Protein AF-A0A146KVG3-F1 (afdb_monomer_lite)

Organism: Lygus hesperus (NCBI:txid30085)

InterPro domains:
  IPR021610 Protein of unknown function DUF3228 [PF11539] (5-171)
  IPR021610 Protein of unknown function DUF3228 [PTHR38666] (4-171)

Structure (mmCIF, N/CA/C/O backbone):
data_AF-A0A146KVG3-F1
#
_entry.id   AF-A0A146KVG3-F1
#
loop_
_atom_site.group_PDB
_atom_site.id
_atom_site.type_symbol
_atom_site.label_atom_id
_atom_site.label_alt_id
_atom_site.label_comp_id
_atom_site.label_asym_id
_atom_site.label_entity_id
_atom_site.label_seq_id
_atom_site.pdbx_PDB_ins_code
_atom_site.Cartn_x
_atom_site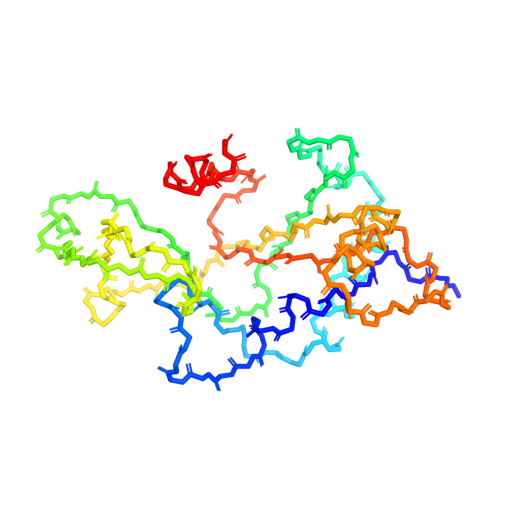.Cartn_y
_atom_site.Cartn_z
_atom_site.occupancy
_atom_site.B_iso_or_equiv
_atom_site.auth_seq_id
_atom_site.auth_comp_id
_atom_site.auth_asym_id
_atom_site.auth_atom_id
_atom_site.pdbx_PDB_model_num
ATOM 1 N N . LYS A 1 1 ? 21.228 -9.180 -10.892 1.00 71.69 1 LYS A N 1
ATOM 2 C CA . LYS A 1 1 ? 19.857 -9.650 -11.202 1.00 71.69 1 LYS A CA 1
ATOM 3 C C . LYS A 1 1 ? 18.969 -8.416 -11.196 1.00 71.69 1 LYS A C 1
ATOM 5 O O . LYS A 1 1 ? 19.126 -7.622 -10.279 1.00 71.69 1 LYS A O 1
ATOM 10 N N . ILE A 1 2 ? 18.165 -8.191 -12.234 1.00 77.75 2 ILE A N 1
ATOM 11 C CA . ILE A 1 2 ? 17.240 -7.046 -12.268 1.00 77.75 2 ILE A CA 1
ATOM 12 C C . ILE A 1 2 ? 16.138 -7.327 -11.232 1.00 77.75 2 ILE A C 1
ATOM 14 O O . ILE A 1 2 ? 15.622 -8.450 -11.240 1.00 77.75 2 ILE A O 1
ATOM 18 N N . PRO A 1 3 ? 15.821 -6.390 -10.317 1.00 88.31 3 PRO A N 1
ATOM 19 C CA . PRO A 1 3 ? 14.732 -6.582 -9.365 1.00 88.31 3 PRO A CA 1
ATOM 20 C C . PRO A 1 3 ? 13.396 -6.689 -10.106 1.00 88.31 3 PRO A C 1
ATOM 22 O O . PRO A 1 3 ? 13.203 -6.085 -11.161 1.00 88.31 3 PRO A O 1
ATOM 25 N N . MET A 1 4 ? 12.470 -7.476 -9.562 1.00 93.69 4 MET A N 1
ATOM 26 C CA . MET A 1 4 ? 11.159 -7.667 -10.184 1.00 93.69 4 MET A CA 1
ATOM 27 C C . MET A 1 4 ? 10.273 -6.431 -10.000 1.00 93.69 4 MET A C 1
ATOM 29 O O . MET A 1 4 ? 9.474 -6.106 -10.878 1.00 93.69 4 MET A O 1
ATOM 33 N N . LEU A 1 5 ? 10.423 -5.758 -8.859 1.00 96.81 5 LEU A N 1
ATOM 34 C CA . LEU A 1 5 ? 9.627 -4.607 -8.471 1.00 96.81 5 LEU A CA 1
ATOM 35 C C . LEU A 1 5 ? 10.495 -3.352 -8.371 1.00 96.81 5 LEU A C 1
ATOM 37 O O . LEU A 1 5 ? 11.592 -3.397 -7.806 1.00 96.81 5 LEU A O 1
ATOM 41 N N . ALA A 1 6 ? 9.950 -2.234 -8.835 1.00 96.38 6 ALA A N 1
ATOM 42 C CA . ALA A 1 6 ? 10.376 -0.878 -8.501 1.00 96.38 6 ALA A CA 1
ATOM 43 C C . ALA A 1 6 ? 9.265 -0.146 -7.735 1.00 96.38 6 ALA A C 1
ATOM 45 O O . ALA A 1 6 ? 8.156 -0.661 -7.589 1.00 96.38 6 ALA A O 1
ATOM 46 N N . LEU A 1 7 ? 9.561 1.052 -7.238 1.00 94.44 7 LEU A N 1
ATOM 47 C CA . LEU A 1 7 ? 8.601 1.900 -6.542 1.00 94.44 7 LEU A CA 1
ATOM 48 C C . LEU A 1 7 ? 8.358 3.158 -7.372 1.00 94.44 7 LEU A C 1
ATOM 50 O O . LEU A 1 7 ? 9.308 3.861 -7.706 1.00 94.44 7 LEU A O 1
ATOM 54 N N . ASP A 1 8 ? 7.100 3.431 -7.705 1.00 91.81 8 ASP A N 1
ATOM 55 C CA . ASP A 1 8 ? 6.743 4.667 -8.391 1.00 91.81 8 ASP A CA 1
ATOM 56 C C . ASP A 1 8 ? 6.725 5.856 -7.418 1.00 91.81 8 ASP A C 1
ATOM 58 O O . ASP A 1 8 ? 6.369 5.721 -6.241 1.00 91.81 8 ASP A O 1
ATOM 62 N N . ALA A 1 9 ? 7.079 7.042 -7.920 1.00 86.56 9 ALA A N 1
ATOM 63 C CA . ALA A 1 9 ? 7.117 8.269 -7.129 1.00 86.56 9 ALA A CA 1
ATOM 64 C C . ALA A 1 9 ? 5.754 8.594 -6.490 1.00 86.56 9 ALA A C 1
ATOM 66 O O . ALA A 1 9 ? 5.694 9.104 -5.370 1.00 86.56 9 ALA A O 1
ATOM 67 N N . PHE A 1 10 ? 4.648 8.233 -7.147 1.00 81.94 10 PHE A N 1
ATOM 68 C CA . PHE A 1 10 ? 3.295 8.391 -6.618 1.00 81.94 10 PHE A CA 1
ATOM 69 C C . PHE A 1 10 ? 3.066 7.593 -5.332 1.00 81.94 10 PHE A C 1
ATOM 71 O O . PHE A 1 10 ? 2.300 8.029 -4.467 1.00 81.94 10 PHE A O 1
ATOM 78 N N . CYS A 1 11 ? 3.743 6.453 -5.173 1.00 88.06 11 CYS A N 1
ATOM 79 C CA . CYS A 1 11 ? 3.644 5.621 -3.982 1.00 88.06 11 CYS A CA 1
ATOM 80 C C . CYS A 1 11 ? 4.457 6.184 -2.802 1.00 88.06 11 CYS A C 1
ATOM 82 O O . CYS A 1 11 ? 4.122 5.898 -1.651 1.00 88.06 11 CYS A O 1
ATOM 84 N N . LEU A 1 12 ? 5.471 7.030 -3.047 1.00 86.94 12 LEU A N 1
ATOM 85 C CA . LEU A 1 12 ? 6.357 7.577 -2.003 1.00 86.94 12 LEU A CA 1
ATOM 86 C C . LEU A 1 12 ? 5.611 8.350 -0.918 1.00 86.94 12 LEU A C 1
ATOM 88 O O . LEU A 1 12 ? 6.010 8.325 0.248 1.00 86.94 12 LEU A O 1
ATOM 92 N N . ARG A 1 13 ? 4.480 8.969 -1.271 1.00 81.12 13 ARG A N 1
ATOM 93 C CA . ARG A 1 13 ? 3.619 9.638 -0.292 1.00 81.12 13 ARG A CA 1
ATOM 94 C C . ARG A 1 13 ? 3.238 8.709 0.862 1.00 81.12 13 ARG A C 1
ATOM 96 O O . ARG A 1 13 ? 3.137 9.195 1.975 1.00 81.12 13 ARG A O 1
ATOM 103 N N . GLN A 1 14 ? 3.060 7.397 0.621 1.00 86.44 14 GLN A N 1
ATOM 104 C CA . GLN A 1 14 ? 2.663 6.379 1.622 1.00 86.44 14 GLN A CA 1
ATOM 105 C C . GLN A 1 14 ? 3.745 6.077 2.672 1.00 86.44 14 GLN A C 1
ATOM 107 O O . GLN A 1 14 ? 3.505 5.367 3.649 1.00 86.44 14 GLN A O 1
ATOM 112 N N . PHE A 1 15 ? 4.927 6.666 2.499 1.00 85.25 15 PHE A N 1
ATOM 113 C CA . PHE A 1 15 ? 6.070 6.547 3.397 1.00 85.25 15 PHE A CA 1
ATOM 114 C C . PHE A 1 15 ? 6.423 7.872 4.074 1.00 85.25 15 PHE A C 1
ATOM 116 O O . PHE A 1 15 ? 7.420 7.950 4.786 1.00 85.25 15 PHE A O 1
ATOM 123 N N . THR A 1 16 ? 5.628 8.925 3.871 1.00 77.00 16 THR A N 1
ATOM 124 C CA . THR A 1 16 ? 5.851 10.224 4.510 1.00 77.00 16 THR A CA 1
ATOM 125 C C . THR A 1 16 ? 4.813 10.437 5.604 1.00 77.00 16 THR A C 1
ATOM 127 O O . THR A 1 16 ? 3.616 10.473 5.338 1.00 77.00 16 THR A O 1
ATOM 130 N N . ALA A 1 17 ? 5.261 10.598 6.849 1.00 64.44 17 ALA A N 1
ATOM 131 C CA . ALA A 1 17 ? 4.381 11.069 7.909 1.00 64.44 17 ALA A CA 1
ATOM 132 C C . ALA A 1 17 ? 4.075 12.549 7.642 1.00 64.44 17 ALA A C 1
ATOM 134 O O . ALA A 1 17 ? 4.980 13.381 7.671 1.00 64.44 17 ALA A O 1
ATOM 135 N N . SER A 1 18 ? 2.823 12.883 7.342 1.00 58.69 18 SER A N 1
ATOM 136 C CA . SER A 1 18 ? 2.401 14.277 7.223 1.00 58.69 18 SER A CA 1
ATOM 137 C C . SER A 1 18 ? 1.010 14.472 7.805 1.00 58.69 18 SER A C 1
ATOM 139 O O . SER A 1 18 ? 0.087 13.710 7.521 1.00 58.69 18 SER A O 1
ATOM 141 N N . GLU A 1 19 ? 0.869 15.541 8.588 1.00 49.41 19 GLU A N 1
ATOM 142 C CA . GLU A 1 19 ? -0.399 16.006 9.157 1.00 49.41 19 GLU A CA 1
ATOM 143 C C . GLU A 1 19 ? -1.373 16.530 8.084 1.00 49.41 19 GLU A C 1
ATOM 145 O O . GLU A 1 19 ? -2.565 16.663 8.348 1.00 49.41 19 GLU A O 1
ATOM 150 N N . SER A 1 20 ? -0.884 16.815 6.869 1.00 51.25 20 SER A N 1
ATOM 151 C CA . SER A 1 20 ? -1.671 17.352 5.750 1.00 51.25 20 SER A CA 1
ATOM 152 C C . SER A 1 20 ? -2.171 16.300 4.755 1.00 51.25 20 SER A C 1
ATOM 154 O O . SER A 1 20 ? -2.791 16.656 3.752 1.00 51.25 20 SER A O 1
ATOM 156 N N . LEU A 1 21 ? -1.897 15.012 4.986 1.00 52.78 21 LEU A N 1
ATOM 157 C CA . LEU A 1 21 ? -2.350 13.959 4.078 1.00 52.78 21 LEU A CA 1
ATOM 158 C C . LEU A 1 21 ? -3.848 13.663 4.284 1.00 52.78 21 LEU A C 1
ATOM 160 O O . LEU A 1 21 ? -4.335 13.721 5.415 1.00 52.78 21 LEU A O 1
ATOM 164 N N . PRO A 1 22 ? -4.599 13.331 3.213 1.00 53.41 22 PRO A N 1
ATOM 165 C CA . PRO A 1 22 ? -6.009 12.956 3.324 1.00 53.41 22 PRO A CA 1
ATOM 166 C C . PRO A 1 22 ? -6.203 11.816 4.329 1.00 53.41 22 PRO A C 1
ATOM 168 O O . PRO A 1 22 ? -5.340 10.948 4.452 1.00 53.41 22 PRO A O 1
ATOM 171 N N . GLN A 1 23 ? -7.362 11.743 4.989 1.00 49.47 23 GLN A N 1
ATOM 172 C CA . GLN A 1 23 ? -7.638 10.729 6.031 1.00 49.47 23 GLN A CA 1
ATOM 173 C C . GLN A 1 23 ? -7.518 9.268 5.555 1.00 49.47 23 GLN A C 1
ATOM 175 O O . GLN A 1 23 ? -7.431 8.356 6.369 1.00 49.47 23 GLN A O 1
ATOM 180 N N . HIS A 1 24 ? -7.477 9.040 4.243 1.00 56.00 24 HIS A N 1
ATOM 181 C CA . HIS A 1 24 ? -7.272 7.732 3.616 1.00 56.00 24 HIS A CA 1
ATOM 182 C C . HIS A 1 24 ? -5.795 7.315 3.515 1.00 56.00 24 HIS A C 1
ATOM 184 O O . HIS A 1 24 ? -5.465 6.353 2.823 1.00 56.00 24 HIS A O 1
ATOM 190 N N . HIS A 1 25 ? -4.890 8.061 4.143 1.00 63.03 25 HIS A N 1
ATOM 191 C CA . HIS A 1 25 ? -3.464 7.821 4.060 1.00 63.03 25 HIS A CA 1
ATOM 192 C C . HIS A 1 25 ? -2.976 6.845 5.135 1.00 63.03 25 HIS A C 1
ATOM 194 O O . HIS A 1 25 ? -3.047 7.131 6.328 1.00 63.03 25 HIS A O 1
ATOM 200 N N . THR A 1 26 ? -2.422 5.706 4.720 1.00 68.19 26 THR A N 1
ATOM 201 C CA . THR A 1 26 ? -1.718 4.788 5.624 1.00 68.19 26 THR A CA 1
ATOM 202 C C . THR A 1 26 ? -0.225 5.074 5.576 1.00 68.19 26 THR A C 1
ATOM 204 O O . THR A 1 26 ? 0.407 4.836 4.549 1.00 68.19 26 THR A O 1
ATOM 207 N N . TYR A 1 27 ? 0.331 5.551 6.690 1.00 73.88 27 TYR A N 1
ATOM 208 C CA . TYR A 1 27 ? 1.776 5.595 6.895 1.00 73.88 27 TYR A CA 1
ATOM 209 C C . TYR A 1 27 ? 2.261 4.218 7.354 1.00 73.88 27 TYR A C 1
ATOM 211 O O . TYR A 1 27 ? 1.810 3.70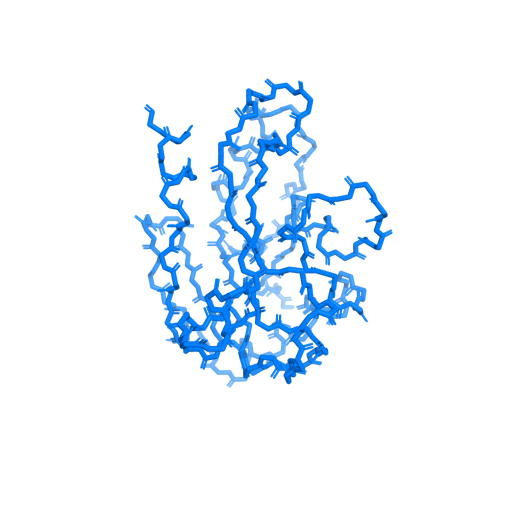8 8.380 1.00 73.88 27 TYR A O 1
ATOM 219 N N . PHE A 1 28 ? 3.179 3.613 6.601 1.00 79.44 28 PHE A N 1
ATOM 220 C CA . PHE A 1 28 ? 3.629 2.242 6.869 1.00 79.44 28 PHE A CA 1
ATOM 221 C C . PHE A 1 28 ? 4.755 2.130 7.903 1.00 79.44 28 PHE A C 1
ATOM 223 O O . PHE A 1 28 ? 5.045 1.021 8.344 1.00 79.44 28 PHE A O 1
ATOM 230 N N . GLY A 1 29 ? 5.390 3.234 8.315 1.00 78.75 29 GLY A N 1
ATOM 231 C CA . GLY A 1 29 ? 6.505 3.180 9.274 1.00 78.75 29 GLY A CA 1
ATOM 232 C C . GLY A 1 29 ? 7.766 2.504 8.725 1.00 78.75 29 GLY A C 1
ATOM 233 O O . GLY A 1 29 ? 8.575 2.002 9.498 1.00 78.75 29 GLY A O 1
ATOM 234 N N . TYR A 1 30 ? 7.913 2.464 7.400 1.00 86.31 30 TYR A N 1
ATOM 235 C CA . TYR A 1 30 ? 9.040 1.871 6.683 1.00 86.31 30 TYR A CA 1
ATOM 236 C C . TYR A 1 30 ? 9.736 2.927 5.824 1.00 86.31 30 TYR A C 1
ATOM 238 O O . TYR A 1 30 ? 9.109 3.902 5.409 1.00 86.31 30 TYR A O 1
ATOM 246 N N . THR A 1 31 ? 11.019 2.717 5.523 1.00 90.94 31 THR A N 1
ATOM 247 C CA . THR A 1 31 ? 11.665 3.440 4.421 1.00 90.94 31 THR A CA 1
ATOM 248 C C . THR A 1 31 ? 11.152 2.870 3.090 1.00 90.94 31 THR A C 1
ATOM 250 O O . THR A 1 31 ? 10.875 1.663 3.012 1.00 90.94 31 THR A O 1
ATOM 253 N N . PRO A 1 32 ? 11.008 3.698 2.039 1.00 92.12 32 PRO A N 1
ATOM 254 C CA . PRO A 1 32 ? 10.684 3.218 0.696 1.00 92.12 32 PRO A CA 1
ATOM 255 C C . PRO A 1 32 ? 11.595 2.068 0.239 1.00 92.12 32 PRO A C 1
ATOM 257 O O . PRO A 1 32 ? 11.128 1.076 -0.324 1.00 92.12 32 PRO A O 1
ATOM 260 N N . GLU A 1 33 ? 12.890 2.169 0.540 1.00 93.44 33 GLU A N 1
ATOM 261 C CA . GLU A 1 33 ? 13.920 1.208 0.158 1.00 93.44 33 GLU A CA 1
ATOM 262 C C . GLU A 1 33 ? 13.752 -0.134 0.881 1.00 93.44 33 GLU A C 1
ATOM 264 O O . GLU A 1 33 ? 13.781 -1.188 0.238 1.00 93.44 33 GLU A O 1
ATOM 269 N N . ASP A 1 34 ? 13.532 -0.126 2.201 1.00 94.38 34 ASP A N 1
ATOM 270 C CA . ASP A 1 34 ? 13.334 -1.361 2.967 1.00 94.38 34 ASP A CA 1
ATOM 271 C C . ASP A 1 34 ? 12.021 -2.053 2.613 1.00 94.38 34 ASP A C 1
ATOM 273 O O . ASP A 1 34 ? 11.974 -3.284 2.531 1.00 94.38 34 ASP A O 1
ATOM 277 N N . PHE A 1 35 ? 10.963 -1.278 2.366 1.00 95.50 35 PHE A N 1
ATOM 278 C CA . PHE A 1 35 ? 9.686 -1.821 1.919 1.00 95.50 35 PHE A CA 1
ATOM 279 C C . PHE A 1 35 ? 9.818 -2.496 0.550 1.00 95.50 35 PHE A C 1
ATOM 281 O O . PHE A 1 35 ? 9.385 -3.639 0.370 1.00 95.50 35 PHE A O 1
ATOM 288 N N . LEU A 1 36 ? 10.465 -1.822 -0.407 1.00 96.00 36 LEU A N 1
ATOM 289 C CA . LEU A 1 36 ? 10.702 -2.362 -1.743 1.00 96.00 36 LEU A CA 1
ATOM 290 C C . LEU A 1 36 ? 11.576 -3.620 -1.697 1.00 96.00 36 LEU A C 1
ATOM 292 O O . LEU A 1 36 ? 11.307 -4.589 -2.413 1.00 96.00 36 LEU A O 1
ATOM 296 N N . ARG A 1 37 ? 12.602 -3.631 -0.839 1.00 95.88 37 ARG A N 1
ATOM 297 C CA . ARG A 1 37 ? 13.447 -4.807 -0.613 1.00 95.88 37 ARG A CA 1
ATOM 298 C C . ARG A 1 37 ? 12.628 -5.985 -0.090 1.00 95.88 37 ARG A C 1
ATOM 300 O O . ARG A 1 37 ? 12.733 -7.069 -0.653 1.00 95.88 37 ARG A O 1
ATOM 307 N N . LYS A 1 38 ? 11.770 -5.779 0.916 1.00 96.44 38 LYS A N 1
ATOM 308 C CA . LYS A 1 38 ? 10.891 -6.829 1.464 1.00 96.44 38 LYS A CA 1
ATOM 309 C C . LYS A 1 38 ? 9.920 -7.394 0.430 1.00 96.44 38 LYS A C 1
ATOM 311 O O . LYS A 1 38 ? 9.741 -8.608 0.361 1.00 96.44 38 LYS A O 1
ATOM 316 N N . CYS A 1 39 ? 9.341 -6.538 -0.408 1.00 96.69 39 CYS A N 1
ATOM 317 C CA . CYS A 1 39 ? 8.464 -6.989 -1.487 1.00 96.69 39 CYS A CA 1
ATOM 318 C C . CYS A 1 39 ? 9.232 -7.811 -2.535 1.00 96.69 39 CYS A C 1
ATOM 320 O O . CYS A 1 39 ? 8.749 -8.855 -2.964 1.00 96.69 39 CYS A O 1
ATOM 322 N N . ASN A 1 40 ? 10.439 -7.384 -2.924 1.00 97.00 40 ASN A N 1
ATOM 323 C CA . ASN A 1 40 ? 11.275 -8.154 -3.847 1.00 97.00 40 ASN A CA 1
ATOM 324 C C . ASN A 1 40 ? 11.708 -9.503 -3.245 1.00 97.00 40 ASN A C 1
ATOM 326 O O . ASN A 1 40 ? 11.588 -10.509 -3.936 1.00 97.00 40 ASN A O 1
ATOM 330 N N . GLU A 1 41 ? 12.132 -9.549 -1.974 1.00 96.38 41 GLU A N 1
ATOM 331 C CA . GLU A 1 41 ? 12.443 -10.800 -1.251 1.00 96.38 41 GLU A CA 1
ATOM 332 C C . GLU A 1 41 ? 11.266 -11.789 -1.332 1.00 96.38 41 GLU A C 1
ATOM 334 O O . GLU A 1 41 ? 11.450 -12.953 -1.688 1.00 96.38 41 GLU A O 1
ATOM 339 N N . TYR A 1 42 ? 10.042 -11.307 -1.093 1.00 96.94 42 TYR A N 1
ATOM 340 C CA . TYR A 1 42 ? 8.835 -12.131 -1.155 1.00 96.94 42 TYR A CA 1
ATOM 341 C C . TYR A 1 42 ? 8.563 -12.690 -2.561 1.00 96.94 42 TYR A C 1
ATOM 343 O O . TYR A 1 42 ? 8.245 -13.873 -2.711 1.00 96.94 42 TYR A O 1
ATOM 351 N N . VAL A 1 43 ? 8.719 -11.870 -3.609 1.00 96.38 43 VAL A N 1
ATOM 352 C CA . VAL A 1 43 ? 8.539 -12.328 -4.998 1.00 96.38 43 VAL A CA 1
ATOM 353 C C . VAL A 1 43 ? 9.641 -13.302 -5.423 1.00 96.38 43 VAL A C 1
ATOM 355 O O . VAL A 1 43 ? 9.378 -14.228 -6.188 1.00 96.38 43 VAL A O 1
ATOM 358 N N . GLU A 1 44 ? 10.871 -13.135 -4.938 1.00 95.38 44 GLU A N 1
ATOM 359 C CA . GLU A 1 44 ? 11.955 -14.081 -5.211 1.00 95.38 44 GLU A CA 1
ATOM 360 C C . GLU A 1 44 ? 11.706 -15.454 -4.583 1.00 95.38 44 GLU A C 1
ATOM 362 O O . GLU A 1 44 ? 11.997 -16.466 -5.220 1.00 95.38 44 GLU A O 1
ATOM 367 N N . GLU A 1 45 ? 11.137 -15.488 -3.378 1.00 96.31 45 GLU A N 1
ATOM 368 C CA . GLU A 1 45 ? 10.789 -16.720 -2.666 1.00 96.31 45 GLU A CA 1
ATOM 369 C C . GLU A 1 45 ? 9.624 -17.477 -3.329 1.00 96.31 45 GLU A C 1
ATOM 371 O O . GLU A 1 45 ? 9.679 -18.698 -3.471 1.00 96.31 45 GLU A O 1
ATOM 376 N N . HIS A 1 46 ? 8.587 -16.765 -3.779 1.00 95.75 46 HIS A N 1
ATOM 377 C CA . HIS A 1 46 ? 7.341 -17.375 -4.274 1.00 95.75 46 HIS A CA 1
ATOM 378 C C . HIS A 1 46 ? 7.245 -17.445 -5.812 1.00 95.75 46 HIS A C 1
ATOM 380 O O . HIS A 1 46 ? 6.352 -18.092 -6.375 1.00 95.75 46 HIS A O 1
ATOM 386 N N . GLY A 1 47 ? 8.161 -16.777 -6.518 1.00 94.06 47 GLY A N 1
ATOM 387 C CA . GLY A 1 47 ? 8.145 -16.633 -7.971 1.00 94.06 47 GLY A CA 1
ATOM 388 C C . GLY A 1 47 ? 7.003 -15.748 -8.482 1.00 94.06 47 GLY A C 1
ATOM 389 O O . GLY A 1 47 ? 6.216 -15.189 -7.729 1.00 94.06 47 GLY A O 1
ATOM 390 N N . THR A 1 48 ? 6.859 -15.635 -9.804 1.00 91.12 48 THR A N 1
ATOM 391 C CA . THR A 1 48 ? 5.849 -14.759 -10.435 1.00 91.12 48 THR A CA 1
ATOM 392 C C . THR A 1 48 ? 4.423 -15.327 -10.428 1.00 91.12 48 THR A C 1
ATOM 394 O O . THR A 1 48 ? 3.499 -14.691 -10.931 1.00 91.12 48 THR A O 1
ATOM 397 N N . SER A 1 49 ? 4.212 -16.510 -9.845 1.00 93.50 49 SER A N 1
ATOM 398 C CA . SER A 1 49 ? 2.894 -17.158 -9.765 1.00 93.50 49 SER A CA 1
ATOM 399 C C . SER A 1 49 ? 1.908 -16.437 -8.830 1.00 93.50 49 SER A C 1
ATOM 401 O O . SER A 1 49 ? 0.694 -16.609 -8.958 1.00 93.50 49 SER A O 1
ATOM 403 N N . ILE A 1 50 ? 2.425 -15.601 -7.922 1.00 95.75 50 ILE A N 1
ATOM 404 C CA . ILE A 1 50 ? 1.636 -14.799 -6.977 1.00 95.75 50 ILE A CA 1
ATOM 405 C C . ILE A 1 50 ? 1.051 -13.526 -7.600 1.00 95.75 50 ILE A C 1
ATOM 407 O O . ILE A 1 50 ? 0.205 -12.890 -6.976 1.00 95.75 50 ILE A O 1
ATOM 411 N N . LEU A 1 51 ? 1.468 -13.153 -8.817 1.00 95.94 51 LEU A N 1
ATOM 412 C CA . LEU A 1 51 ? 0.899 -12.004 -9.517 1.00 95.94 51 LEU A CA 1
ATOM 413 C C . LEU A 1 51 ? -0.552 -12.310 -9.897 1.00 95.94 51 LEU A C 1
ATOM 415 O O . LEU A 1 51 ? -0.834 -13.185 -10.719 1.00 95.94 51 LEU A O 1
ATOM 419 N N . ARG A 1 52 ? -1.485 -11.554 -9.323 1.00 97.25 52 ARG A N 1
ATOM 420 C CA . ARG A 1 52 ? -2.909 -11.611 -9.657 1.00 97.25 52 ARG A CA 1
ATOM 421 C C . ARG A 1 52 ? -3.255 -10.553 -10.707 1.00 97.25 52 ARG A C 1
ATOM 423 O O . ARG A 1 52 ? -2.641 -9.484 -10.714 1.00 97.25 52 ARG A O 1
ATOM 430 N N . PRO A 1 53 ? -4.191 -10.834 -11.632 1.00 95.75 53 PRO A N 1
ATOM 431 C CA . PRO A 1 53 ? -4.689 -9.818 -12.554 1.00 95.75 53 PRO A CA 1
ATOM 432 C C . PRO A 1 53 ? -5.404 -8.707 -11.778 1.00 95.75 53 PRO A C 1
ATOM 434 O O . PRO A 1 53 ? -6.189 -9.014 -10.889 1.00 95.75 53 PRO A O 1
ATOM 437 N N . GLY A 1 54 ? -5.127 -7.449 -12.119 1.00 92.81 54 GLY A N 1
ATOM 438 C CA . GLY A 1 54 ? -5.940 -6.310 -11.699 1.00 92.81 54 GLY A CA 1
ATOM 439 C C . GLY A 1 54 ? -6.961 -5.926 -12.769 1.00 92.81 54 GLY A C 1
ATOM 440 O O . GLY A 1 54 ? -7.229 -6.680 -13.709 1.00 92.81 54 GLY A O 1
ATOM 441 N N . TYR A 1 55 ? -7.489 -4.709 -12.662 1.00 89.44 55 TYR A N 1
ATOM 442 C CA . TYR A 1 55 ? -8.572 -4.208 -13.517 1.00 89.44 55 TYR A CA 1
ATOM 443 C C . TYR A 1 55 ? -8.215 -4.031 -15.011 1.00 89.44 55 TYR A C 1
ATOM 445 O O . TYR A 1 55 ? -9.107 -3.859 -15.842 1.00 89.44 55 TYR A O 1
ATOM 453 N N . ALA A 1 56 ? -6.928 -4.051 -15.371 1.00 90.31 56 ALA A N 1
ATOM 454 C CA . ALA A 1 56 ? -6.428 -3.868 -16.735 1.00 90.31 56 ALA A CA 1
ATOM 455 C C . ALA A 1 56 ? -5.189 -4.749 -16.995 1.00 90.31 56 ALA A C 1
ATOM 457 O O . ALA A 1 56 ? -4.529 -5.164 -16.041 1.00 90.31 56 ALA A O 1
ATOM 458 N N . PRO A 1 57 ? -4.803 -5.020 -18.262 1.00 95.25 57 PRO A N 1
ATOM 459 C CA . PRO A 1 57 ? -3.628 -5.845 -18.570 1.00 95.25 57 PRO A CA 1
ATOM 460 C C . PRO A 1 57 ? -2.318 -5.341 -17.948 1.00 95.25 57 PRO A C 1
ATOM 462 O O . PRO A 1 57 ? -1.469 -6.152 -17.573 1.00 95.25 57 PRO A O 1
ATOM 465 N N . PHE A 1 58 ? -2.183 -4.018 -17.812 1.00 95.19 58 PHE A N 1
ATOM 466 C CA . PHE A 1 58 ? -1.035 -3.351 -17.199 1.00 95.19 58 PHE A CA 1
ATOM 467 C C . PHE A 1 58 ? -1.092 -3.303 -15.668 1.00 95.19 58 PHE A C 1
ATOM 469 O O . PHE A 1 58 ? -0.145 -2.810 -15.070 1.00 95.19 58 PHE A O 1
ATOM 476 N N . CYS A 1 59 ? -2.176 -3.761 -15.033 1.00 96.31 59 CYS A N 1
ATOM 477 C CA . CYS A 1 59 ? -2.376 -3.712 -13.587 1.00 96.31 59 CYS A CA 1
ATOM 478 C C . CYS A 1 59 ? -2.311 -5.126 -12.993 1.00 96.31 59 CYS A C 1
ATOM 480 O O . CYS A 1 59 ? -2.959 -6.060 -13.485 1.00 96.31 59 CYS A O 1
ATOM 482 N N . LYS A 1 60 ? -1.508 -5.297 -11.941 1.00 97.25 60 LYS A N 1
ATOM 483 C CA . LYS A 1 60 ? -1.355 -6.544 -11.185 1.00 97.25 60 LYS A CA 1
ATOM 484 C C . LYS A 1 60 ? -1.391 -6.274 -9.691 1.00 97.25 60 LYS A C 1
ATOM 486 O O . LYS A 1 60 ? -1.160 -5.157 -9.250 1.00 97.25 60 LYS A O 1
ATOM 491 N N . HIS A 1 61 ? -1.624 -7.335 -8.934 1.00 98.00 61 HIS A N 1
ATOM 492 C CA . HIS A 1 61 ? -1.571 -7.317 -7.479 1.00 98.00 61 HIS A CA 1
ATOM 493 C C . HIS A 1 61 ? -0.639 -8.417 -6.986 1.00 98.00 61 HIS A C 1
ATOM 495 O O . HIS A 1 61 ? -0.610 -9.511 -7.560 1.00 98.00 61 HIS A O 1
ATOM 501 N N . ILE A 1 62 ? 0.088 -8.148 -5.907 1.00 97.81 62 ILE A N 1
ATOM 502 C CA . ILE A 1 62 ? 0.644 -9.193 -5.045 1.00 97.81 62 ILE A CA 1
ATOM 503 C C . ILE A 1 62 ? 0.122 -8.967 -3.629 1.00 97.81 62 ILE A C 1
ATOM 505 O O . ILE A 1 62 ? 0.088 -7.837 -3.149 1.00 97.81 62 ILE A O 1
ATOM 509 N N . PHE A 1 63 ? -0.283 -10.047 -2.970 1.00 97.94 63 PHE A N 1
ATOM 510 C CA . PHE A 1 63 ? -0.752 -10.017 -1.588 1.00 97.94 63 PHE A CA 1
ATOM 511 C C . PHE A 1 63 ? 0.349 -10.603 -0.721 1.00 97.94 63 PHE A C 1
ATOM 513 O O . PHE A 1 63 ? 0.700 -11.772 -0.875 1.00 97.94 63 PHE A O 1
ATOM 520 N N . VAL A 1 64 ? 0.927 -9.780 0.147 1.00 97.00 64 VAL A N 1
ATOM 521 C CA . VAL A 1 64 ? 2.024 -10.191 1.030 1.00 97.00 64 VAL A CA 1
ATOM 522 C C . VAL A 1 64 ? 1.551 -10.144 2.482 1.00 97.00 64 VAL A C 1
ATOM 524 O O . VAL A 1 64 ? 0.746 -9.270 2.816 1.00 97.00 64 VAL A O 1
ATOM 527 N N . PRO A 1 65 ? 2.015 -11.043 3.371 1.00 97.31 65 PRO A N 1
ATOM 528 C CA . PRO A 1 65 ? 1.764 -10.897 4.800 1.00 97.31 65 PRO A CA 1
ATOM 529 C C . PRO A 1 65 ? 2.192 -9.508 5.271 1.00 97.31 65 PRO A C 1
ATOM 531 O O . PRO A 1 65 ? 3.247 -9.010 4.866 1.00 97.31 65 PRO A O 1
ATOM 534 N N . ASN A 1 66 ? 1.383 -8.876 6.116 1.00 96.12 66 ASN A N 1
ATOM 535 C CA . ASN A 1 66 ? 1.690 -7.542 6.604 1.00 96.12 66 ASN A CA 1
ATOM 536 C C . ASN A 1 66 ? 2.911 -7.574 7.528 1.00 96.12 66 ASN A C 1
ATOM 538 O O . ASN A 1 66 ? 2.822 -7.885 8.713 1.00 96.12 66 ASN A O 1
ATOM 542 N N . PHE A 1 67 ? 4.067 -7.231 6.970 1.00 95.44 67 PHE A N 1
ATOM 543 C CA . PHE A 1 67 ? 5.315 -7.079 7.711 1.00 95.44 67 PHE A CA 1
ATOM 544 C C . PHE A 1 67 ? 5.443 -5.692 8.369 1.00 95.44 67 PHE A C 1
ATOM 546 O O . PHE A 1 67 ? 6.480 -5.374 8.953 1.00 95.44 67 PHE A O 1
ATOM 553 N N . THR A 1 68 ? 4.408 -4.852 8.277 1.00 92.38 68 THR A N 1
ATOM 554 C CA . THR A 1 68 ? 4.345 -3.520 8.892 1.00 92.38 68 THR A CA 1
ATOM 555 C C . THR A 1 68 ? 3.387 -3.509 10.089 1.00 92.38 68 THR A C 1
ATOM 557 O O . THR A 1 68 ? 2.769 -4.517 10.418 1.00 92.38 68 THR A O 1
ATOM 560 N N . ALA A 1 69 ? 3.238 -2.351 10.737 1.00 90.19 69 ALA A N 1
ATOM 561 C CA . ALA A 1 69 ? 2.213 -2.120 11.759 1.00 90.19 69 ALA A CA 1
ATOM 562 C C . ALA A 1 69 ? 0.949 -1.436 11.196 1.00 90.19 69 ALA A C 1
ATOM 564 O O . ALA A 1 69 ? 0.154 -0.883 11.954 1.00 90.19 69 ALA A O 1
ATOM 565 N N . ALA A 1 70 ? 0.771 -1.421 9.870 1.00 90.69 70 ALA A N 1
ATOM 566 C CA . ALA A 1 70 ? -0.367 -0.768 9.238 1.00 90.69 70 ALA A CA 1
ATOM 567 C C . ALA A 1 70 ? -1.696 -1.437 9.616 1.00 90.69 70 ALA A C 1
ATOM 569 O O . ALA A 1 70 ? -1.842 -2.658 9.533 1.00 90.69 70 ALA A O 1
ATOM 570 N N . HIS A 1 71 ? -2.673 -0.617 9.998 1.00 91.38 71 HIS A N 1
ATOM 571 C CA . HIS A 1 71 ? -4.042 -1.044 10.281 1.00 91.38 71 HIS A CA 1
ATOM 572 C C . HIS A 1 71 ? -4.868 -1.158 8.987 1.00 91.38 71 HIS A C 1
ATOM 574 O O . HIS A 1 71 ? -4.543 -0.475 8.010 1.00 91.38 71 HIS A O 1
ATOM 580 N N . PRO A 1 72 ? -5.951 -1.960 8.977 1.00 90.69 72 PRO A N 1
ATOM 581 C CA . PRO A 1 72 ? -6.866 -2.040 7.845 1.00 90.69 72 PRO A CA 1
ATOM 582 C C . PRO A 1 72 ? -7.418 -0.666 7.452 1.00 90.69 72 PRO A C 1
ATOM 584 O O . PRO A 1 72 ? -7.788 0.138 8.309 1.00 90.69 72 PRO A O 1
ATOM 587 N N . GLN A 1 73 ? -7.511 -0.404 6.148 1.00 87.50 73 GLN A N 1
ATOM 588 C CA . GLN A 1 73 ? -8.058 0.860 5.625 1.00 87.50 73 GLN A CA 1
ATOM 589 C C . GLN A 1 73 ? -9.590 0.929 5.665 1.00 87.50 73 GLN A C 1
ATOM 591 O O . GLN A 1 73 ? -10.172 2.000 5.481 1.00 87.50 73 GLN A O 1
ATOM 596 N N . ALA A 1 74 ? -10.250 -0.202 5.901 1.00 89.12 74 ALA A N 1
ATOM 597 C CA . ALA A 1 74 ? -11.690 -0.300 6.050 1.00 89.12 74 ALA A CA 1
ATOM 598 C C . ALA A 1 74 ? -12.028 -1.244 7.203 1.00 89.12 74 ALA A C 1
ATOM 600 O O . ALA A 1 74 ? -11.291 -2.183 7.492 1.00 89.12 74 ALA A O 1
ATOM 601 N N . VAL A 1 75 ? -13.170 -0.993 7.838 1.00 90.19 75 VAL A N 1
ATOM 602 C CA . VAL A 1 75 ? -13.754 -1.879 8.844 1.00 90.19 75 VAL A CA 1
ATOM 603 C C . VAL A 1 75 ? -15.178 -2.230 8.456 1.00 90.19 75 VAL A C 1
ATOM 605 O O . VAL A 1 75 ? -15.861 -1.460 7.773 1.00 90.19 75 VAL A O 1
ATOM 608 N N . VAL A 1 76 ? -15.629 -3.394 8.911 1.00 91.31 76 VAL A N 1
ATOM 609 C CA . VAL A 1 76 ? -17.022 -3.807 8.769 1.00 91.31 76 VAL A CA 1
ATOM 610 C C . VAL A 1 76 ? -17.912 -2.850 9.562 1.00 91.31 76 VAL A C 1
ATOM 612 O O . VAL A 1 76 ? -17.596 -2.473 10.693 1.00 91.31 76 VAL A O 1
ATOM 615 N N . LEU A 1 77 ? -19.026 -2.447 8.948 1.00 93.56 77 LEU A N 1
ATOM 616 C CA . LEU A 1 77 ? -20.071 -1.702 9.638 1.00 93.56 77 LEU A CA 1
ATOM 617 C C . LEU A 1 77 ? -21.003 -2.677 10.358 1.00 93.56 77 LEU A C 1
ATOM 619 O O . LEU A 1 77 ? -21.650 -3.507 9.721 1.00 93.56 77 LEU A O 1
ATOM 623 N N . ASP A 1 78 ? -21.062 -2.551 11.677 1.00 93.62 78 ASP A N 1
ATOM 624 C CA . ASP A 1 78 ? -21.977 -3.253 12.568 1.00 93.62 78 ASP A CA 1
ATOM 625 C C . ASP A 1 78 ? -22.660 -2.257 13.522 1.00 93.62 78 ASP A C 1
ATOM 627 O O . ASP A 1 78 ? -22.473 -1.043 13.428 1.00 93.62 78 ASP A O 1
ATOM 631 N N . ALA A 1 79 ? -23.465 -2.758 14.461 1.00 94.56 79 ALA A N 1
ATOM 632 C CA . ALA A 1 79 ? -24.222 -1.916 15.388 1.00 94.56 79 ALA A CA 1
ATOM 633 C C . ALA A 1 79 ? -23.349 -1.045 16.318 1.00 94.56 79 ALA A C 1
ATOM 635 O O . ALA A 1 79 ? -23.864 -0.103 16.936 1.00 94.56 79 ALA A O 1
ATOM 636 N N . GLU A 1 80 ? -22.064 -1.364 16.475 1.00 90.94 80 GLU A N 1
ATOM 637 C CA . GLU A 1 80 ? -21.107 -0.575 17.247 1.00 90.94 80 GLU A CA 1
ATOM 638 C C . GLU A 1 80 ? -20.404 0.442 16.347 1.00 90.94 80 GLU A C 1
ATOM 640 O O . GLU A 1 80 ? -20.447 1.641 16.636 1.00 90.94 80 GLU A O 1
ATOM 645 N N . THR A 1 81 ? -19.826 -0.002 15.229 1.00 92.81 81 THR A N 1
ATOM 646 C CA . THR A 1 81 ? -19.025 0.853 14.341 1.00 92.81 81 THR A CA 1
ATOM 647 C C . THR A 1 81 ? -19.874 1.838 13.534 1.00 92.81 81 THR A C 1
ATOM 649 O O . THR A 1 81 ? -19.430 2.958 13.271 1.00 92.81 81 THR A O 1
ATOM 652 N N . GLU A 1 82 ? -21.126 1.501 13.209 1.00 94.88 82 GLU A N 1
ATOM 653 C CA . GLU A 1 82 ? -22.043 2.383 12.473 1.00 94.88 82 GLU A CA 1
ATOM 654 C C . GLU A 1 82 ? -22.307 3.700 13.221 1.00 94.88 82 GLU A C 1
ATOM 656 O O . GLU A 1 82 ? -22.364 4.771 12.615 1.00 94.88 82 GLU A O 1
ATOM 661 N N . LYS A 1 83 ? -22.360 3.656 14.558 1.00 94.62 83 LYS A N 1
ATOM 662 C CA . LYS A 1 83 ? -22.555 4.844 15.411 1.00 94.62 83 LYS A CA 1
ATOM 663 C C . LYS A 1 83 ? -21.356 5.796 15.396 1.00 94.62 83 LYS A C 1
ATOM 665 O O . LYS A 1 83 ? -21.488 6.961 15.772 1.00 94.62 83 LYS A O 1
ATOM 670 N N . CYS A 1 84 ? -20.189 5.309 14.980 1.00 94.31 84 CYS A N 1
ATOM 671 C CA . CYS A 1 84 ? -18.945 6.070 14.928 1.00 94.31 84 CYS A CA 1
ATOM 672 C C . CYS A 1 84 ? -18.708 6.731 13.563 1.00 94.31 84 CYS A C 1
ATOM 674 O O . CYS A 1 84 ? -17.772 7.524 13.433 1.00 94.31 84 CYS A O 1
ATOM 676 N N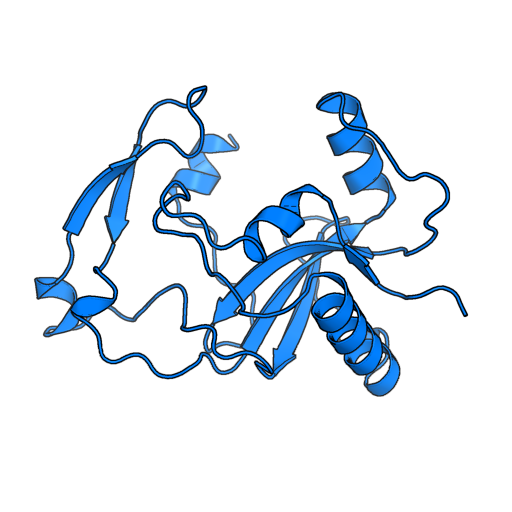 . VAL A 1 85 ? -19.545 6.442 12.559 1.00 95.44 85 VAL A N 1
ATOM 677 C CA . VAL A 1 85 ? -19.394 6.991 11.210 1.00 95.44 85 VAL A CA 1
ATOM 678 C C . VAL A 1 85 ? -19.529 8.513 11.232 1.00 95.44 85 VAL A C 1
ATOM 680 O O . VAL A 1 85 ? -20.482 9.091 11.755 1.00 95.44 85 VAL A O 1
ATOM 683 N N . LYS A 1 86 ? -18.546 9.172 10.627 1.00 95.12 86 LYS A N 1
ATOM 684 C CA . LYS A 1 86 ? -18.512 10.602 10.338 1.00 95.12 86 LYS A CA 1
ATOM 685 C C . LYS A 1 86 ? -18.566 10.814 8.835 1.00 95.12 86 LYS A C 1
ATOM 687 O O . LYS A 1 86 ? -18.223 9.933 8.048 1.00 95.12 86 LYS A O 1
ATOM 692 N N . THR A 1 87 ? -18.983 12.009 8.443 1.00 95.06 87 THR A N 1
ATOM 693 C CA . THR A 1 87 ? -19.062 12.420 7.043 1.00 95.06 87 THR A CA 1
ATOM 694 C C . THR A 1 87 ? -18.472 13.806 6.869 1.00 95.06 87 THR A C 1
ATOM 696 O O . THR A 1 87 ? -18.688 14.670 7.719 1.00 95.06 87 THR A O 1
ATOM 699 N N . LYS A 1 88 ? -17.781 14.043 5.757 1.00 93.00 88 LYS A N 1
ATOM 700 C CA . LYS A 1 88 ? -17.297 15.375 5.372 1.00 93.00 88 LYS A CA 1
ATOM 701 C C . LYS A 1 88 ? -17.225 15.498 3.854 1.00 93.00 88 LYS A C 1
ATOM 703 O O . LYS A 1 88 ? -17.299 14.496 3.150 1.00 93.00 88 LYS A O 1
ATOM 708 N N . TYR A 1 89 ? -17.056 16.719 3.364 1.00 91.88 89 TYR A N 1
ATOM 709 C CA . TYR A 1 89 ? -16.631 16.962 1.989 1.00 91.88 89 TYR A CA 1
ATOM 710 C C . TYR A 1 89 ? -15.102 17.054 1.951 1.00 91.88 89 TYR A C 1
ATOM 712 O O . TYR A 1 89 ? -14.523 17.833 2.705 1.00 91.88 89 TYR A O 1
ATOM 720 N N . GLU A 1 90 ? -14.449 16.253 1.108 1.00 85.88 90 GLU A N 1
ATOM 721 C CA . GLU A 1 90 ? -12.983 16.183 1.020 1.00 85.88 90 GLU A CA 1
ATOM 722 C C . GLU A 1 90 ? -12.500 16.126 -0.433 1.00 85.88 90 GLU A C 1
ATOM 724 O O . GLU A 1 90 ? -13.062 15.420 -1.276 1.00 85.88 90 GLU A O 1
ATOM 729 N N . ALA A 1 91 ? -11.444 16.882 -0.730 1.00 84.38 91 ALA A N 1
ATOM 730 C CA . ALA A 1 91 ? -10.710 16.824 -1.990 1.00 84.38 91 ALA A CA 1
ATOM 731 C C . ALA A 1 91 ? -9.373 16.097 -1.768 1.00 84.38 91 ALA A C 1
ATOM 733 O O . ALA A 1 91 ? -8.775 16.234 -0.703 1.00 84.38 91 ALA A O 1
ATOM 734 N N . ARG A 1 92 ? -8.888 15.328 -2.757 1.00 75.12 92 ARG A N 1
ATOM 735 C CA . ARG A 1 92 ? -7.569 14.662 -2.646 1.00 75.12 92 ARG A CA 1
ATOM 736 C C . ARG A 1 92 ? -6.423 15.637 -2.886 1.00 75.12 92 ARG A C 1
ATOM 738 O O . ARG A 1 92 ? -5.329 15.441 -2.373 1.00 75.12 92 ARG A O 1
ATOM 745 N N . THR A 1 93 ? -6.676 16.647 -3.711 1.00 73.00 93 THR A N 1
ATOM 746 C CA . THR A 1 93 ? -5.740 17.714 -4.058 1.00 73.00 93 THR A CA 1
ATOM 747 C C . THR A 1 93 ? -6.503 19.034 -4.115 1.00 73.00 93 THR A C 1
ATOM 749 O O . THR A 1 93 ? -7.720 19.037 -4.296 1.00 73.00 93 THR A O 1
ATOM 752 N N . GLU A 1 94 ? -5.797 20.159 -4.026 1.00 78.75 94 GLU A N 1
ATOM 753 C CA . GLU A 1 94 ? -6.390 21.502 -4.151 1.00 78.75 94 GLU A CA 1
ATOM 754 C C . GLU A 1 94 ? -7.053 21.753 -5.516 1.00 78.75 94 GLU A C 1
ATOM 756 O O . GLU A 1 94 ? -7.871 22.658 -5.659 1.00 78.75 94 GLU A O 1
ATOM 761 N N . LYS A 1 95 ? -6.704 20.949 -6.528 1.00 79.75 95 LYS A N 1
ATOM 762 C CA . LYS A 1 95 ? -7.225 21.056 -7.896 1.00 79.75 95 LYS A CA 1
ATOM 763 C C . LYS A 1 95 ? -8.523 20.270 -8.105 1.00 79.75 95 LYS A C 1
ATOM 765 O O . LYS A 1 95 ? -9.144 20.402 -9.155 1.00 79.75 95 LYS A O 1
ATOM 770 N N . GLU A 1 96 ? -8.924 19.433 -7.149 1.00 77.62 96 GLU A N 1
ATOM 771 C CA . GLU A 1 96 ? -10.122 18.597 -7.250 1.00 77.62 96 GLU A CA 1
ATOM 772 C C . GLU A 1 96 ? -11.306 19.188 -6.484 1.00 77.62 96 GLU A C 1
ATOM 774 O O . GLU A 1 96 ? -11.157 19.715 -5.383 1.00 77.62 96 GLU A O 1
ATOM 779 N N . LEU A 1 97 ? -12.518 19.013 -7.021 1.00 88.19 97 LEU A N 1
ATOM 780 C CA . LEU A 1 97 ? -13.734 19.333 -6.278 1.00 88.19 97 LEU A CA 1
ATOM 781 C C . LEU A 1 97 ? -13.902 18.379 -5.083 1.00 88.19 97 LEU A C 1
ATOM 783 O O . LEU A 1 97 ? -13.756 17.156 -5.243 1.00 88.19 97 LEU A O 1
ATOM 787 N N . PRO A 1 98 ? -14.243 18.902 -3.891 1.00 89.94 98 PRO A N 1
ATOM 788 C CA . PRO A 1 98 ? -14.466 18.064 -2.732 1.00 89.94 98 PRO A CA 1
ATOM 789 C C . PRO A 1 98 ? -15.736 17.231 -2.916 1.00 89.94 98 PRO A C 1
ATOM 791 O O . PRO A 1 98 ? -16.744 17.696 -3.446 1.00 89.94 98 PRO A O 1
ATOM 794 N N . VAL A 1 99 ? -15.688 15.985 -2.462 1.00 89.56 99 VAL A N 1
ATOM 795 C CA . VAL A 1 99 ? -16.792 15.022 -2.565 1.00 89.56 99 VAL A CA 1
ATOM 796 C C . VAL A 1 99 ? -17.187 14.530 -1.186 1.00 89.56 99 VAL A C 1
ATOM 798 O O . VAL A 1 99 ? -16.370 14.543 -0.265 1.00 89.56 99 VAL A O 1
ATOM 801 N N . LEU A 1 100 ? -18.436 14.089 -1.044 1.00 92.31 100 LEU A N 1
ATOM 802 C CA . LEU A 1 100 ? -18.902 13.498 0.201 1.00 92.31 100 LEU A CA 1
ATOM 803 C C . LEU A 1 100 ? -18.160 12.182 0.464 1.00 92.31 100 LEU A C 1
ATOM 805 O O . LEU A 1 100 ? -18.243 11.241 -0.326 1.00 92.31 100 LEU A O 1
ATOM 809 N N . VAL A 1 101 ? -17.477 12.112 1.601 1.00 90.44 101 VAL A N 1
ATOM 810 C CA . VAL A 1 101 ? -16.819 10.909 2.113 1.00 90.44 101 VAL A CA 1
ATOM 811 C C . VAL A 1 101 ? -17.420 10.522 3.459 1.00 90.44 101 VAL A C 1
ATOM 813 O O . VAL A 1 101 ? -17.883 11.377 4.220 1.00 90.44 101 VAL A O 1
ATOM 816 N N . ARG A 1 102 ? -17.391 9.223 3.762 1.00 91.94 102 ARG A N 1
ATOM 817 C CA . ARG A 1 102 ? -17.688 8.680 5.091 1.00 91.94 102 ARG A CA 1
ATOM 818 C C . ARG A 1 102 ? -16.458 7.968 5.634 1.00 91.94 102 ARG A C 1
ATOM 820 O O . ARG A 1 102 ? -15.747 7.319 4.871 1.00 91.94 102 ARG A O 1
ATOM 827 N N . TYR A 1 103 ? -16.230 8.074 6.931 1.00 91.25 103 TYR A N 1
ATOM 828 C CA . TYR A 1 103 ? -15.084 7.468 7.599 1.00 91.25 103 TYR A CA 1
ATOM 829 C C . TYR A 1 103 ? -15.396 7.240 9.076 1.00 91.25 103 TYR A C 1
ATOM 831 O O . TYR A 1 103 ? -16.303 7.865 9.625 1.00 91.25 103 TYR A O 1
ATOM 839 N N . ILE A 1 104 ? -14.640 6.362 9.726 1.00 92.38 104 ILE A N 1
ATOM 840 C CA . ILE A 1 104 ? -14.623 6.260 11.184 1.00 92.38 104 ILE A CA 1
ATOM 841 C C . ILE A 1 104 ? -13.262 6.791 11.647 1.00 92.38 104 ILE A C 1
ATOM 843 O O . ILE A 1 104 ? -12.245 6.289 11.168 1.00 92.38 104 ILE A O 1
ATOM 847 N N . PRO A 1 105 ? -13.215 7.814 12.519 1.00 89.38 105 PRO A N 1
ATOM 848 C CA . PRO A 1 105 ? -11.961 8.270 13.107 1.00 89.38 105 PRO A CA 1
ATOM 849 C C . PRO A 1 105 ? -11.249 7.116 13.825 1.00 89.38 105 PRO A C 1
ATOM 851 O O . PRO A 1 105 ? -11.872 6.398 14.610 1.00 89.38 105 PRO A O 1
ATOM 854 N N . ALA A 1 106 ? -9.961 6.920 13.536 1.00 84.12 106 ALA A N 1
ATOM 855 C CA . ALA A 1 106 ? -9.199 5.768 14.019 1.00 84.12 106 ALA A CA 1
ATOM 856 C C . ALA A 1 106 ? -9.144 5.706 15.555 1.00 84.12 106 ALA A C 1
ATOM 858 O O . ALA A 1 106 ? -9.158 4.622 16.126 1.00 84.12 106 ALA A O 1
ATOM 859 N N . GLU A 1 107 ? -9.165 6.857 16.228 1.00 87.12 107 GLU A N 1
ATOM 860 C CA . GLU A 1 107 ? -9.203 6.985 17.686 1.00 87.12 107 GLU A CA 1
ATOM 861 C C . GLU A 1 107 ? -10.474 6.409 18.334 1.00 87.12 107 GLU A C 1
ATOM 863 O O . GLU A 1 107 ? -10.484 6.142 19.536 1.00 87.12 107 GLU A O 1
ATOM 868 N N . LEU A 1 108 ? -11.543 6.200 17.555 1.00 89.69 108 LEU A N 1
ATOM 869 C CA . LEU A 1 108 ? -12.780 5.565 18.018 1.00 89.69 108 LEU A CA 1
ATOM 870 C C . LEU A 1 108 ? -12.743 4.037 17.894 1.00 89.69 108 LEU A C 1
ATOM 872 O O . LEU A 1 108 ? -13.686 3.374 18.324 1.00 89.69 108 LEU A O 1
ATOM 876 N N . LEU A 1 109 ? -11.682 3.474 17.311 1.00 88.12 109 LEU A N 1
ATOM 877 C CA . LEU A 1 109 ? -11.547 2.048 17.042 1.00 88.12 109 LEU A CA 1
ATOM 878 C C . LEU A 1 109 ? -10.318 1.467 17.743 1.00 88.12 109 LEU A C 1
ATOM 880 O O . LEU A 1 109 ? -9.275 2.100 17.878 1.00 88.12 109 LEU A O 1
ATOM 884 N N . LYS A 1 110 ? -10.427 0.203 18.154 1.00 88.19 110 LYS A N 1
ATOM 885 C CA . LYS A 1 110 ? -9.278 -0.611 18.567 1.00 88.19 110 LYS A CA 1
ATOM 886 C C . LYS A 1 110 ? -8.912 -1.542 17.422 1.00 88.19 110 LYS A C 1
ATOM 888 O O . LYS A 1 110 ? -9.427 -2.654 17.342 1.00 88.19 110 LYS A O 1
ATOM 893 N N . LEU A 1 111 ? -8.062 -1.060 16.522 1.00 87.62 111 LEU A N 1
ATOM 894 C CA . LEU A 1 111 ? -7.629 -1.822 15.355 1.00 87.62 111 LEU A CA 1
ATOM 895 C C . LEU A 1 111 ? -6.434 -2.712 15.702 1.00 87.62 111 LEU A C 1
ATOM 897 O O . LEU A 1 111 ? -5.549 -2.320 16.459 1.00 87.62 111 LEU A O 1
ATOM 901 N N . GLN A 1 112 ? -6.421 -3.913 15.134 1.00 91.44 112 GLN A N 1
ATOM 902 C CA . GLN A 1 112 ? -5.218 -4.735 15.044 1.00 91.44 112 GLN A CA 1
ATOM 903 C C . GLN A 1 112 ? -4.520 -4.436 13.712 1.00 91.44 112 GLN A C 1
ATOM 905 O O . GLN A 1 112 ? -5.193 -3.986 12.778 1.00 91.44 112 GLN A O 1
ATOM 910 N N . PRO A 1 113 ? -3.200 -4.660 13.595 1.00 92.94 113 PRO A N 1
ATOM 911 C CA . PRO A 1 113 ? -2.537 -4.625 12.299 1.00 92.94 113 PRO A CA 1
ATOM 912 C C . PRO A 1 113 ? -3.256 -5.537 11.305 1.00 92.94 113 PRO A C 1
ATOM 914 O O . PRO A 1 113 ? -3.684 -6.636 11.666 1.00 92.94 113 PRO A O 1
ATOM 917 N N . ALA A 1 114 ? -3.385 -5.072 10.065 1.00 94.81 114 ALA A N 1
ATOM 918 C CA . ALA A 1 114 ? -4.021 -5.844 9.007 1.00 94.81 114 ALA A CA 1
ATOM 919 C C . ALA A 1 114 ? -3.246 -7.138 8.754 1.00 94.81 114 ALA A C 1
ATOM 921 O O . ALA A 1 114 ? -2.033 -7.179 8.963 1.00 94.81 114 ALA A O 1
ATOM 922 N N . ARG A 1 115 ? -3.907 -8.182 8.259 1.00 96.56 115 ARG A N 1
ATOM 923 C 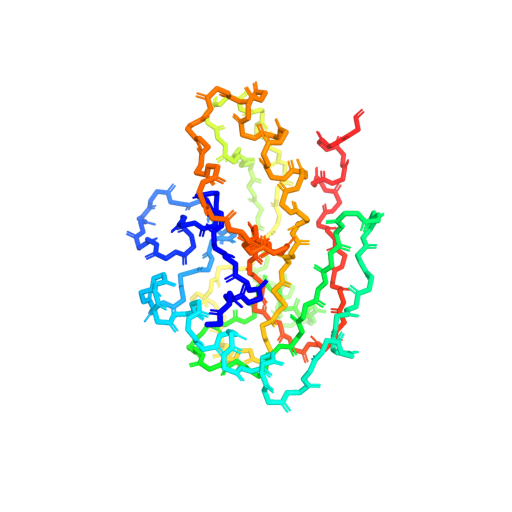CA . ARG A 1 115 ? -3.226 -9.449 7.947 1.00 96.56 115 ARG A CA 1
ATOM 924 C C . ARG A 1 115 ? -2.324 -9.365 6.714 1.00 96.56 115 ARG A C 1
ATOM 926 O O . ARG A 1 115 ? -1.270 -10.004 6.693 1.00 96.56 115 ARG A O 1
ATOM 933 N N . TYR A 1 116 ? -2.713 -8.577 5.713 1.00 97.31 116 TYR A N 1
ATOM 934 C CA . TYR A 1 116 ? -2.049 -8.518 4.413 1.00 97.31 116 TYR A CA 1
ATOM 935 C C . TYR A 1 116 ? -1.817 -7.088 3.937 1.00 97.31 116 TYR A C 1
ATOM 937 O O . TYR A 1 116 ? -2.463 -6.131 4.373 1.00 97.31 116 TYR A O 1
ATOM 945 N N . LEU A 1 117 ? -0.891 -6.972 2.992 1.00 96.88 117 LEU A N 1
ATOM 946 C CA . LEU A 1 117 ? -0.713 -5.805 2.148 1.00 96.88 117 LEU A CA 1
ATOM 947 C C . LEU A 1 117 ? -1.045 -6.206 0.708 1.00 96.88 117 LEU A C 1
ATOM 949 O O . LEU A 1 117 ? -0.388 -7.079 0.141 1.00 96.88 117 LEU A O 1
ATOM 953 N N . ASP A 1 118 ? -2.055 -5.564 0.132 1.00 97.19 118 ASP A N 1
ATOM 954 C CA . ASP A 1 118 ? -2.307 -5.562 -1.307 1.00 97.19 118 ASP A CA 1
ATOM 955 C C . ASP A 1 118 ? -1.378 -4.530 -1.955 1.00 97.19 118 ASP A C 1
ATOM 957 O O . ASP A 1 118 ? -1.511 -3.319 -1.746 1.00 97.19 118 ASP A O 1
ATOM 961 N N . ILE A 1 119 ? -0.390 -5.030 -2.692 1.00 97.12 119 ILE A N 1
ATOM 962 C CA . ILE A 1 119 ? 0.579 -4.226 -3.425 1.00 97.12 119 ILE A CA 1
ATOM 963 C C . ILE A 1 119 ? 0.100 -4.120 -4.870 1.00 97.12 119 ILE A C 1
ATOM 965 O O . ILE A 1 119 ? 0.168 -5.085 -5.636 1.00 97.12 119 ILE A O 1
ATOM 969 N N . ILE A 1 120 ? -0.353 -2.926 -5.241 1.00 96.38 120 ILE A N 1
ATOM 970 C CA . ILE A 1 120 ? -0.874 -2.625 -6.571 1.00 96.38 120 ILE A CA 1
ATOM 971 C C . ILE A 1 120 ? 0.296 -2.251 -7.473 1.00 96.38 120 ILE A C 1
ATOM 973 O O . ILE A 1 120 ? 1.074 -1.341 -7.174 1.00 96.38 120 ILE A O 1
ATOM 977 N N . LEU A 1 121 ? 0.408 -2.967 -8.585 1.00 97.38 121 LEU A N 1
ATOM 978 C CA . LEU A 1 121 ? 1.517 -2.906 -9.521 1.00 97.38 121 LEU A CA 1
ATOM 979 C C . LEU A 1 121 ? 1.035 -2.429 -10.882 1.00 97.38 121 LEU A C 1
ATOM 981 O O . LEU A 1 121 ? 0.122 -3.032 -11.448 1.00 97.38 121 LEU A O 1
ATOM 985 N N . TYR A 1 122 ? 1.706 -1.436 -11.457 1.00 97.00 122 TYR A N 1
ATOM 986 C CA . TYR A 1 122 ? 1.577 -1.119 -12.878 1.00 97.00 122 TYR A CA 1
ATOM 987 C C . TYR A 1 122 ? 2.790 -1.614 -13.658 1.00 97.00 122 TYR A C 1
ATOM 989 O O . TYR A 1 122 ? 3.904 -1.677 -13.135 1.00 97.00 122 TYR A O 1
ATOM 997 N N . SER A 1 123 ? 2.578 -1.979 -14.922 1.00 97.06 123 SER A N 1
ATOM 998 C CA . SER A 1 123 ? 3.678 -2.263 -15.844 1.00 97.06 123 SER A CA 1
ATOM 999 C C . SER A 1 123 ? 4.570 -1.034 -15.977 1.00 97.06 123 SER A C 1
ATOM 1001 O O . SER A 1 123 ? 4.063 0.094 -15.960 1.00 97.06 123 SER A O 1
ATOM 1003 N N . ARG A 1 124 ? 5.867 -1.250 -16.201 1.00 96.12 124 ARG A N 1
ATOM 1004 C CA . ARG A 1 124 ? 6.819 -0.179 -16.510 1.00 96.12 124 ARG A CA 1
ATOM 1005 C C . ARG A 1 124 ? 6.280 0.747 -17.598 1.00 96.12 124 ARG A C 1
ATOM 1007 O O . ARG A 1 124 ? 6.292 1.956 -17.423 1.00 96.12 124 ARG A O 1
ATOM 1014 N N . GLU A 1 125 ? 5.760 0.203 -18.694 1.00 95.88 125 GLU A N 1
ATOM 1015 C CA . GLU A 1 125 ? 5.261 0.979 -19.835 1.00 95.88 125 GLU A CA 1
ATOM 1016 C C . GLU A 1 125 ? 4.152 1.957 -19.426 1.00 95.88 125 GLU A C 1
ATOM 1018 O O . GLU A 1 125 ? 4.208 3.128 -19.804 1.00 95.88 125 GLU A O 1
ATOM 1023 N N . GLN A 1 126 ? 3.195 1.496 -18.614 1.00 94.94 126 GLN A N 1
ATOM 1024 C CA . GLN A 1 126 ? 2.101 2.323 -18.101 1.00 94.94 126 GLN A CA 1
ATOM 1025 C C . GLN A 1 126 ? 2.605 3.433 -17.173 1.00 94.94 126 GLN A C 1
ATOM 1027 O O . GLN A 1 126 ? 2.230 4.588 -17.351 1.00 94.94 126 GLN A O 1
ATOM 1032 N N . VAL A 1 127 ? 3.491 3.118 -16.222 1.00 94.19 127 VAL A N 1
ATOM 1033 C CA . VAL A 1 127 ? 4.060 4.131 -15.313 1.00 94.19 127 VAL A CA 1
ATOM 1034 C C . VAL A 1 127 ? 4.825 5.204 -16.087 1.00 94.19 127 VAL A C 1
ATOM 1036 O O . VAL A 1 127 ? 4.693 6.397 -15.820 1.00 94.19 127 VAL A O 1
ATOM 1039 N N . MET A 1 128 ? 5.600 4.795 -17.091 1.00 94.31 128 MET A N 1
ATOM 1040 C CA . MET A 1 128 ? 6.377 5.716 -17.922 1.00 94.31 128 MET A CA 1
ATOM 1041 C C . MET A 1 128 ? 5.468 6.597 -18.788 1.00 94.31 128 MET A C 1
ATOM 1043 O O . MET A 1 128 ? 5.852 7.718 -19.114 1.00 94.31 128 MET A O 1
ATOM 1047 N N . LEU A 1 129 ? 4.307 6.087 -19.211 1.00 93.06 129 LEU A N 1
ATOM 1048 C CA . LEU A 1 129 ? 3.296 6.847 -19.944 1.00 93.06 129 LEU A CA 1
ATOM 1049 C C . LEU A 1 129 ? 2.647 7.901 -19.037 1.00 93.06 129 LEU A C 1
ATOM 1051 O O . LEU A 1 129 ? 2.704 9.084 -19.362 1.00 93.06 129 LEU A O 1
ATOM 1055 N N . GLU A 1 130 ? 2.118 7.494 -17.880 1.00 90.00 130 GLU A N 1
ATOM 1056 C CA . GLU A 1 130 ? 1.424 8.392 -16.945 1.00 90.00 130 GLU A CA 1
ATOM 1057 C C . GLU A 1 130 ? 2.341 9.500 -16.415 1.00 90.00 130 GLU A C 1
ATOM 1059 O O . GLU A 1 130 ? 1.957 10.670 -16.387 1.00 90.00 130 GLU A O 1
ATOM 1064 N N . ASN A 1 131 ? 3.584 9.168 -16.053 1.00 90.31 131 ASN A N 1
ATOM 1065 C CA . ASN A 1 131 ? 4.542 10.174 -15.599 1.00 90.31 131 ASN A CA 1
ATOM 1066 C C . ASN A 1 131 ? 4.902 11.175 -16.709 1.00 90.31 131 ASN A C 1
ATOM 1068 O O . ASN A 1 131 ? 4.981 12.371 -16.431 1.00 90.31 131 ASN A O 1
ATOM 1072 N N . ARG A 1 132 ? 5.031 10.735 -17.971 1.00 91.94 132 ARG A N 1
ATOM 1073 C CA . ARG A 1 132 ? 5.237 11.647 -19.113 1.00 91.94 132 ARG A CA 1
ATOM 1074 C C . ARG A 1 132 ? 4.052 12.585 -19.327 1.00 91.94 132 ARG A C 1
ATOM 1076 O O . ARG A 1 132 ? 4.264 13.773 -19.548 1.00 91.94 132 ARG A O 1
ATOM 1083 N N . GLU A 1 133 ? 2.826 12.075 -19.250 1.00 90.31 133 GLU A N 1
ATOM 1084 C CA . GLU A 1 133 ? 1.608 12.884 -19.410 1.00 90.31 133 GLU A CA 1
ATOM 1085 C C . GLU A 1 133 ? 1.437 13.914 -18.286 1.00 90.31 133 GLU A C 1
ATOM 1087 O O . GLU A 1 133 ? 0.990 15.034 -18.532 1.00 90.31 133 GLU A O 1
ATOM 1092 N N . MET A 1 134 ? 1.848 13.568 -17.064 1.00 83.81 134 MET A N 1
ATOM 1093 C CA . MET A 1 134 ? 1.838 14.478 -15.916 1.00 83.81 134 MET A CA 1
ATOM 1094 C C . MET A 1 134 ? 3.026 15.454 -15.883 1.00 83.81 134 MET A C 1
ATOM 1096 O O . MET A 1 134 ? 3.037 16.361 -15.050 1.00 83.81 134 MET A O 1
ATOM 1100 N N . GLY A 1 135 ? 4.014 15.300 -16.772 1.00 87.56 135 GLY A N 1
ATOM 1101 C CA . GLY A 1 135 ? 5.236 16.108 -16.779 1.00 87.56 135 GLY A CA 1
ATOM 1102 C C . GLY A 1 135 ? 6.204 15.788 -15.632 1.00 87.56 135 GLY A C 1
ATOM 1103 O O . GLY A 1 135 ? 7.018 16.636 -15.271 1.00 87.56 135 GLY A O 1
ATOM 1104 N N . ASN A 1 136 ? 6.107 14.590 -15.053 1.00 86.75 136 ASN A N 1
ATOM 1105 C CA . ASN A 1 136 ? 7.023 14.091 -14.030 1.00 86.75 136 ASN A CA 1
ATOM 1106 C C . ASN A 1 136 ? 8.306 13.536 -14.667 1.00 86.75 136 ASN A C 1
ATOM 1108 O O . ASN A 1 136 ? 8.305 13.078 -15.813 1.00 86.75 136 ASN A O 1
ATOM 1112 N N . GLU A 1 137 ? 9.400 13.525 -13.903 1.00 86.25 137 GLU A N 1
ATOM 1113 C CA . GLU A 1 137 ? 10.622 12.831 -14.312 1.00 86.25 137 GLU A CA 1
ATOM 1114 C C . GLU A 1 137 ? 10.404 11.317 -14.380 1.00 86.25 137 GLU A C 1
ATOM 1116 O O . GLU A 1 137 ? 9.673 10.727 -13.582 1.00 86.25 137 GLU A O 1
ATOM 1121 N N . VAL A 1 138 ? 11.064 10.687 -15.349 1.00 83.56 138 VAL A N 1
ATOM 1122 C CA . VAL A 1 138 ? 10.952 9.258 -15.616 1.00 83.56 138 VAL A CA 1
ATOM 1123 C C . VAL A 1 138 ? 12.337 8.630 -15.539 1.00 83.56 138 VAL A C 1
ATOM 1125 O O . VAL A 1 138 ? 13.228 8.988 -16.307 1.00 83.56 138 VAL A O 1
ATOM 1128 N N . ASP A 1 139 ? 12.516 7.667 -14.635 1.00 85.81 139 ASP A N 1
ATOM 1129 C CA . ASP A 1 139 ? 13.749 6.884 -14.559 1.00 85.81 139 ASP A CA 1
ATOM 1130 C C . ASP A 1 139 ? 13.736 5.761 -15.605 1.00 85.81 139 ASP A C 1
ATOM 1132 O O . ASP A 1 139 ? 13.354 4.617 -15.342 1.00 85.81 139 ASP A O 1
ATOM 1136 N N . GLU A 1 140 ? 14.167 6.091 -16.821 1.00 86.81 140 GLU A N 1
ATOM 1137 C CA . GLU A 1 140 ? 14.264 5.121 -17.913 1.00 86.81 140 GLU A CA 1
ATOM 1138 C C . GLU A 1 140 ? 15.307 4.022 -17.653 1.00 86.81 140 GLU A C 1
ATOM 1140 O O . GLU A 1 140 ? 15.223 2.950 -18.266 1.00 86.81 140 GLU A O 1
ATOM 1145 N N . SER A 1 141 ? 16.266 4.258 -16.747 1.00 90.81 141 SER A N 1
ATOM 1146 C CA . SER A 1 141 ? 17.345 3.315 -16.438 1.00 90.81 141 SER A CA 1
ATOM 1147 C C . SER A 1 141 ? 16.861 2.113 -15.626 1.00 90.81 141 SER A C 1
ATOM 1149 O O . SER A 1 141 ? 17.453 1.031 -15.699 1.00 90.81 141 SER A O 1
ATOM 1151 N N . ASN A 1 142 ? 15.751 2.268 -14.902 1.00 91.69 142 ASN A N 1
ATOM 1152 C CA . ASN A 1 142 ? 15.155 1.199 -14.125 1.00 91.69 142 ASN A CA 1
ATOM 1153 C C . ASN A 1 142 ? 14.404 0.208 -15.031 1.00 91.69 142 ASN A C 1
ATOM 1155 O O . ASN A 1 142 ? 13.453 0.544 -15.745 1.00 91.69 142 ASN A O 1
ATOM 1159 N N . GLN A 1 143 ? 14.863 -1.044 -15.002 1.00 94.62 143 GLN A N 1
ATOM 1160 C CA . GLN A 1 143 ? 14.377 -2.136 -15.850 1.00 94.62 143 GLN A CA 1
ATOM 1161 C C . GLN A 1 143 ? 13.378 -3.062 -15.140 1.00 94.62 143 GLN A C 1
ATOM 1163 O O . GLN A 1 143 ? 13.032 -4.107 -15.692 1.00 94.62 143 GLN A O 1
ATOM 1168 N N . ALA A 1 144 ? 12.917 -2.717 -13.932 1.00 96.00 144 ALA A N 1
ATOM 1169 C CA . ALA A 1 144 ? 11.895 -3.495 -13.241 1.00 96.00 144 ALA A CA 1
ATOM 1170 C C . ALA A 1 144 ? 10.599 -3.529 -14.079 1.00 96.00 144 ALA A C 1
ATOM 1172 O O . ALA A 1 144 ? 10.091 -2.466 -14.451 1.00 96.00 144 ALA A O 1
ATOM 1173 N N . PRO A 1 145 ? 10.041 -4.714 -14.382 1.00 96.38 145 PRO A N 1
ATOM 1174 C CA . PRO A 1 145 ? 8.822 -4.837 -15.187 1.00 96.38 145 PRO A CA 1
ATOM 1175 C C . PRO A 1 1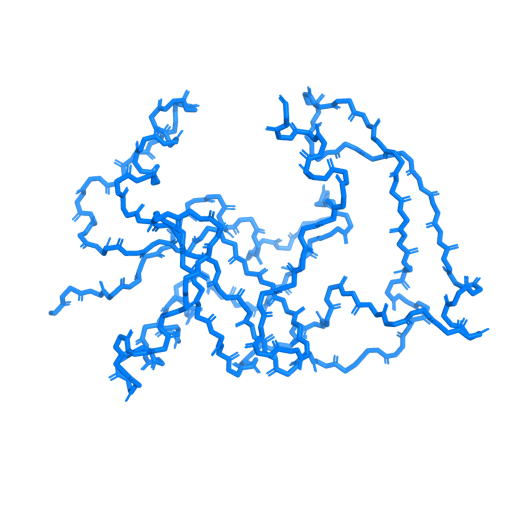45 ? 7.566 -4.304 -14.501 1.00 96.38 145 PRO A C 1
ATOM 1177 O O . PRO A 1 145 ? 6.634 -3.882 -15.182 1.00 96.38 145 PRO A O 1
ATOM 1180 N N . TRP A 1 146 ? 7.536 -4.338 -13.167 1.00 97.50 146 TRP A N 1
ATOM 1181 C CA . TRP A 1 146 ? 6.385 -3.952 -12.357 1.00 97.50 146 TRP A CA 1
ATOM 1182 C C . TRP A 1 146 ? 6.782 -2.897 -11.333 1.00 97.50 146 TRP A C 1
ATOM 1184 O O . TRP A 1 146 ? 7.837 -2.982 -10.708 1.00 97.50 146 TRP A O 1
ATOM 1194 N N . TRP A 1 147 ? 5.929 -1.897 -11.166 1.00 97.12 147 TRP A N 1
ATOM 1195 C CA . TRP A 1 147 ? 6.167 -0.746 -10.308 1.00 97.12 147 TRP A CA 1
ATOM 1196 C C . TRP A 1 147 ? 5.028 -0.631 -9.310 1.00 97.12 147 TRP A C 1
ATOM 1198 O O . TRP A 1 147 ? 3.861 -0.621 -9.697 1.00 97.12 147 TRP A O 1
ATOM 1208 N N . ILE A 1 148 ? 5.370 -0.560 -8.028 1.00 96.88 148 ILE A N 1
ATOM 1209 C CA . ILE A 1 148 ? 4.406 -0.373 -6.951 1.00 96.88 148 ILE A CA 1
ATOM 1210 C C . ILE A 1 148 ? 3.856 1.050 -7.057 1.00 96.88 148 ILE A C 1
ATOM 1212 O O . ILE A 1 148 ? 4.598 2.014 -6.870 1.00 96.88 148 ILE A O 1
ATOM 1216 N N . VAL A 1 149 ? 2.560 1.165 -7.350 1.00 93.38 149 VAL A N 1
ATOM 1217 C CA . VAL A 1 149 ? 1.848 2.450 -7.473 1.00 93.38 149 VAL A CA 1
ATOM 1218 C C . VAL A 1 149 ? 0.977 2.749 -6.257 1.00 93.38 149 VAL A C 1
ATOM 1220 O O . VAL A 1 149 ? 0.677 3.910 -5.975 1.00 93.38 149 VAL A O 1
ATOM 1223 N N . SER A 1 150 ? 0.563 1.721 -5.513 1.00 92.19 150 SER A N 1
ATOM 1224 C CA . SER A 1 150 ? -0.184 1.897 -4.271 1.00 92.19 150 SER A CA 1
ATOM 1225 C C . SER A 1 150 ? -0.108 0.663 -3.378 1.00 92.19 150 SER A C 1
ATOM 1227 O O . SER A 1 150 ? 0.081 -0.455 -3.852 1.00 92.19 150 SER A O 1
ATOM 1229 N N . ILE A 1 151 ? -0.268 0.881 -2.074 1.00 94.25 151 ILE A N 1
ATOM 1230 C CA . ILE A 1 151 ? -0.264 -0.158 -1.044 1.00 94.25 151 ILE A CA 1
ATOM 1231 C C . ILE A 1 151 ? -1.549 -0.033 -0.224 1.00 94.25 151 ILE A C 1
ATOM 1233 O O . ILE A 1 151 ? -1.852 1.051 0.292 1.00 94.25 151 ILE A O 1
ATOM 1237 N N . LYS A 1 152 ? -2.280 -1.138 -0.053 1.00 93.38 152 LYS A N 1
ATOM 1238 C CA . LYS A 1 152 ? -3.440 -1.213 0.842 1.00 93.38 152 LYS A CA 1
ATOM 1239 C C . LYS A 1 152 ? -3.215 -2.231 1.950 1.00 93.38 152 LYS A C 1
ATOM 1241 O O . LYS A 1 152 ? -2.910 -3.384 1.679 1.00 93.38 152 LYS A O 1
ATOM 1246 N N . ALA A 1 153 ? -3.407 -1.812 3.196 1.00 94.06 153 ALA A N 1
ATOM 1247 C CA . ALA A 1 153 ? -3.472 -2.729 4.330 1.00 94.06 153 ALA A CA 1
ATOM 1248 C C . ALA A 1 153 ? -4.909 -3.246 4.487 1.00 94.06 153 ALA A C 1
ATOM 1250 O O . ALA A 1 153 ? -5.845 -2.446 4.592 1.00 94.06 153 ALA A O 1
ATOM 1251 N N . GLN A 1 154 ? -5.077 -4.567 4.473 1.00 94.25 154 GLN A N 1
ATOM 1252 C CA . GLN A 1 154 ? -6.383 -5.233 4.486 1.00 94.25 154 GLN A CA 1
ATOM 1253 C C . GLN A 1 154 ? -6.298 -6.652 5.068 1.00 94.25 154 GLN A C 1
ATOM 1255 O O . GLN A 1 154 ? -5.212 -7.216 5.211 1.00 94.25 154 GLN A O 1
ATOM 1260 N N . ASP A 1 155 ? -7.446 -7.229 5.419 1.00 95.25 155 ASP A N 1
ATOM 1261 C CA . ASP A 1 155 ? -7.514 -8.555 6.045 1.00 95.25 155 ASP A CA 1
ATOM 1262 C C . ASP A 1 155 ? -7.776 -9.687 5.044 1.00 95.25 155 ASP A C 1
ATOM 1264 O O . ASP A 1 155 ? -7.694 -10.866 5.402 1.00 95.25 155 ASP A O 1
ATOM 1268 N N . GLU A 1 156 ? -8.027 -9.340 3.782 1.00 93.56 156 GLU A N 1
ATOM 1269 C CA . GLU A 1 156 ? -8.287 -10.263 2.687 1.00 93.56 156 GLU A CA 1
ATOM 1270 C C . GLU A 1 156 ? -7.100 -10.398 1.713 1.00 93.56 156 GLU A C 1
ATOM 1272 O O . GLU A 1 156 ? -6.415 -9.428 1.393 1.00 93.56 156 GLU A O 1
ATOM 1277 N N . GLU A 1 157 ? -6.898 -11.597 1.155 1.00 94.44 157 GLU A N 1
ATOM 1278 C CA . GLU A 1 157 ? -5.920 -11.871 0.080 1.00 94.44 157 GLU A CA 1
ATOM 127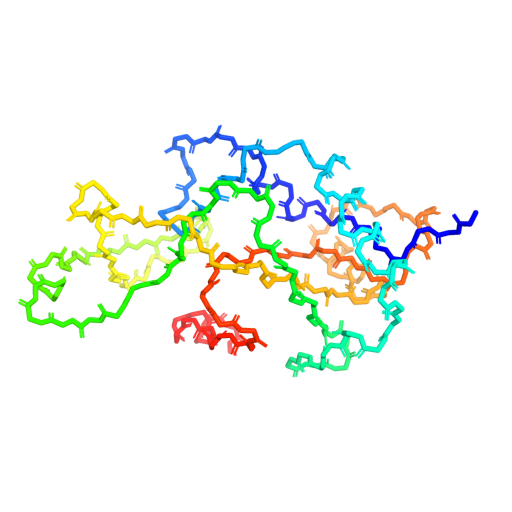9 C C . GLU A 1 157 ? -6.529 -11.695 -1.329 1.00 94.44 157 GLU A C 1
ATOM 1281 O O . GLU A 1 157 ? -6.231 -12.447 -2.260 1.00 94.44 157 GLU A O 1
ATOM 1286 N N . VAL A 1 158 ? -7.454 -10.746 -1.485 1.00 93.31 158 VAL A N 1
ATOM 1287 C CA . VAL A 1 158 ? -8.127 -10.447 -2.758 1.00 93.31 158 VAL A CA 1
ATOM 1288 C C . VAL A 1 158 ? -8.262 -8.945 -2.959 1.00 93.31 158 VAL A C 1
ATOM 1290 O O . VAL A 1 158 ? -8.298 -8.187 -1.992 1.00 93.31 158 VAL A O 1
ATOM 1293 N N . GLU A 1 159 ? -8.351 -8.500 -4.212 1.00 92.44 159 GLU A N 1
ATOM 1294 C CA . GLU A 1 159 ? -8.538 -7.081 -4.522 1.00 92.44 159 GLU A CA 1
ATOM 1295 C C . GLU A 1 159 ? -9.843 -6.577 -3.889 1.00 92.44 159 GLU A C 1
ATOM 1297 O O . GLU A 1 159 ? -10.932 -7.089 -4.161 1.00 92.44 159 GLU A O 1
ATOM 1302 N N . THR A 1 160 ? -9.729 -5.552 -3.047 1.00 89.38 160 THR A N 1
ATOM 1303 C CA . THR A 1 160 ? -10.888 -4.849 -2.499 1.00 89.38 160 THR A CA 1
ATOM 1304 C C . THR A 1 160 ? -11.362 -3.779 -3.484 1.00 89.38 160 THR A C 1
ATOM 1306 O O . THR A 1 160 ? -10.535 -3.046 -4.048 1.00 89.38 160 THR A O 1
ATOM 1309 N N . PRO A 1 161 ? -12.686 -3.649 -3.699 1.00 84.38 161 PRO A N 1
ATOM 1310 C CA . PRO A 1 161 ? -13.219 -2.715 -4.677 1.00 84.38 161 PRO A CA 1
ATOM 1311 C C . PRO A 1 161 ? -12.810 -1.283 -4.336 1.00 84.38 161 PRO A C 1
ATOM 1313 O O . PRO A 1 161 ? -12.761 -0.879 -3.171 1.00 84.38 161 PRO A O 1
ATOM 1316 N N . MET A 1 162 ? -12.545 -0.490 -5.372 1.00 79.25 162 MET A N 1
ATOM 1317 C CA . MET A 1 162 ? -12.350 0.945 -5.202 1.00 79.25 162 MET A CA 1
ATOM 1318 C C . MET A 1 162 ? -13.587 1.582 -4.565 1.00 79.25 162 MET A C 1
ATOM 1320 O O . MET A 1 162 ? -14.723 1.189 -4.833 1.00 79.25 162 MET A O 1
ATOM 1324 N N . ILE A 1 163 ? -13.370 2.621 -3.755 1.00 80.00 163 ILE A N 1
ATOM 1325 C CA . ILE A 1 163 ? -14.472 3.411 -3.202 1.00 80.00 163 ILE A CA 1
ATOM 1326 C C . ILE A 1 163 ? -15.284 3.973 -4.386 1.00 80.00 163 ILE A C 1
ATOM 1328 O O . ILE A 1 163 ? -14.674 4.520 -5.308 1.00 80.00 163 ILE A O 1
ATOM 1332 N N . PRO A 1 164 ? -16.630 3.892 -4.389 1.00 80.94 164 PRO A N 1
ATOM 1333 C CA . PRO A 1 164 ? -17.450 4.284 -5.541 1.00 80.94 164 PRO A CA 1
ATOM 1334 C C . PRO A 1 164 ? -17.152 5.684 -6.088 1.00 80.94 164 PRO A C 1
ATOM 1336 O O . PRO A 1 164 ? -17.176 5.904 -7.295 1.00 80.94 164 PRO A O 1
ATOM 1339 N N . ILE A 1 165 ? -16.801 6.633 -5.217 1.00 78.31 165 ILE A N 1
ATOM 1340 C CA . ILE A 1 165 ? -16.447 7.991 -5.639 1.00 78.31 165 ILE A CA 1
ATOM 1341 C C . ILE A 1 165 ? -15.146 8.055 -6.448 1.00 78.31 165 ILE A C 1
ATOM 1343 O O . ILE A 1 165 ? -15.019 8.895 -7.333 1.00 78.31 165 ILE A O 1
ATOM 1347 N N . THR A 1 166 ? -14.200 7.147 -6.195 1.00 72.81 166 THR A N 1
ATOM 1348 C CA . THR A 1 166 ? -12.994 6.993 -7.014 1.00 72.81 166 THR A CA 1
ATOM 1349 C C . THR A 1 166 ? -13.364 6.511 -8.413 1.00 72.81 166 THR A C 1
ATOM 1351 O O . THR A 1 166 ? -12.841 7.044 -9.383 1.00 72.81 166 THR A O 1
ATOM 1354 N N . MET A 1 167 ? -14.316 5.578 -8.537 1.00 77.12 167 MET A N 1
ATOM 1355 C CA . MET A 1 167 ? -14.809 5.134 -9.848 1.00 77.12 167 MET A CA 1
ATOM 1356 C C . MET A 1 167 ? -15.495 6.273 -10.611 1.00 77.12 167 MET A C 1
ATOM 1358 O O . MET A 1 167 ? -15.224 6.457 -11.791 1.00 77.12 167 MET A O 1
ATOM 1362 N N . LEU A 1 168 ? -16.332 7.069 -9.935 1.00 77.38 168 LEU A N 1
ATOM 1363 C CA . LEU A 1 168 ? -17.030 8.208 -10.546 1.00 77.38 168 LEU A CA 1
ATOM 1364 C C . LEU A 1 168 ? -16.082 9.323 -11.001 1.00 77.38 168 LEU A C 1
ATOM 1366 O O . LEU A 1 168 ? -16.374 9.998 -11.978 1.00 77.38 168 LEU A O 1
ATOM 1370 N N . ARG A 1 169 ? -14.962 9.532 -10.301 1.00 69.88 169 ARG A N 1
ATOM 1371 C CA . ARG A 1 169 ? -13.943 10.524 -10.685 1.00 69.88 169 ARG A CA 1
ATOM 1372 C C . ARG A 1 169 ? -13.077 10.085 -11.867 1.00 69.88 169 ARG A C 1
ATOM 1374 O O . ARG A 1 169 ? -12.428 10.936 -12.461 1.00 69.88 169 ARG A O 1
ATOM 1381 N N . ASN A 1 170 ? -13.039 8.787 -12.162 1.00 65.56 170 ASN A N 1
ATOM 1382 C CA . ASN A 1 170 ? -12.273 8.221 -13.272 1.00 65.56 170 ASN A CA 1
ATOM 1383 C C . ASN A 1 170 ? -13.107 8.078 -14.564 1.00 65.56 170 ASN A C 1
ATOM 1385 O O . ASN A 1 170 ? -12.566 7.609 -15.564 1.00 65.56 170 ASN A O 1
ATOM 1389 N N . ALA A 1 171 ? -14.404 8.409 -14.523 1.00 63.88 171 ALA A N 1
ATOM 1390 C CA . ALA A 1 171 ? -15.326 8.384 -15.662 1.00 63.88 171 ALA A CA 1
ATOM 1391 C C . ALA A 1 171 ? -15.319 9.720 -16.416 1.00 63.88 171 ALA A C 1
ATOM 1393 O O . ALA A 1 171 ? -15.467 9.678 -17.657 1.00 63.88 171 ALA A O 1
#

Foldseek 3Di:
DAQQEAAAPLAQQLCDDDPPAPPLRHHFVDDNVVVSVVVSVVCVVVPPPQWADDPDPQKTKHKAFNPTFTFASDDDDDPQQVVQKDWDFDDRDPPDGTDIDIDGPCVSDDTGFAGIKIFMKGALVVSQVVCVVVVHDHDPVRPRGIYGNYIGRHNDRDDDDDDVVVVVVVD

Sequence (171 aa):
KIPMLALDAFCLRQFTASESLPQHHTYFGYTPEDFLRKCNEYVEEHGTSILRPGYAPFCKHIFVPNFTAAHPQAVVLDAETEKCVKTKYEARTEKELPVLVRYIPAELLKLQPARYLDIILYSREQVMLENREMGNEVDESNQAPWWIVSIKAQDEEVETPMIPITMLRNA

pLDDT: mean 88.4, std 10.53, range [49.41, 98.0]

Radius of gyration: 16.8 Å; chains: 1; bounding box: 44×39×38 Å

Secondary structure (DSSP, 8-state):
---SEEE-HHHHGGG---TTS-TT----SS-HHHHHHHHHHHHHHH-GGG-EE-SSTTEEEEEEE--S-PPPS-----TTTGGG-EEEEE-SSTTSPPEEEEE--GGG--PPPPSEEEEEEEEHHHHHHHHHHHT----TT---SEEEEEEEEESSSSPPPPPHHHHHHT-